Protein AF-A0A950LA60-F1 (afdb_monomer)

Secondary structure (DSSP, 8-state):
-HHHHHHIIIIISSHHHHHHHHHHTPPP-----TT--HHHHHHHHHTT-SSS---EE--TTTPPPEEPPSS--HHHHHHHHSPP--

Sequence (86 aa):
CVTCLLNERIAIATSPVQQAFEQYGVAYLKGDWTNQDPEITRLLREHDRDGVPLYLYYPPGGRAAEVLPQILTESMLLNRITPERG

pLDDT: mean 93.2, std 8.67, range [42.31, 98.19]

Structure (mmCIF, N/CA/C/O backbone):
data_AF-A0A950LA60-F1
#
_entry.id   AF-A0A950LA60-F1
#
loop_
_atom_site.group_PDB
_atom_site.id
_atom_site.type_symbol
_atom_site.label_atom_id
_atom_site.label_alt_id
_atom_site.label_comp_id
_atom_site.label_asym_id
_atom_site.label_entity_id
_atom_site.label_seq_id
_atom_site.pdbx_PDB_ins_code
_atom_site.Cartn_x
_atom_site.Cartn_y
_atom_site.Cartn_z
_atom_site.occupancy
_atom_site.B_iso_or_equiv
_atom_site.auth_seq_id
_atom_site.auth_comp_id
_atom_site.auth_asym_id
_atom_site.auth_atom_id
_atom_site.pdbx_PDB_model_num
ATOM 1 N N . CYS A 1 1 ? 11.594 2.308 -4.461 1.00 92.44 1 CYS A N 1
ATOM 2 C CA . CYS A 1 1 ? 10.443 3.215 -4.674 1.00 92.44 1 CYS A CA 1
ATOM 3 C C . CYS A 1 1 ? 10.298 4.145 -3.472 1.00 92.44 1 CYS A C 1
ATOM 5 O O . CYS A 1 1 ? 10.064 3.652 -2.376 1.00 92.44 1 CYS A O 1
ATOM 7 N N . VAL A 1 2 ? 10.454 5.463 -3.648 1.00 95.62 2 VAL A N 1
ATOM 8 C CA . VAL A 1 2 ? 10.402 6.431 -2.528 1.00 95.62 2 VAL A CA 1
ATOM 9 C C . VAL A 1 2 ? 8.997 6.523 -1.929 1.00 95.62 2 VAL A C 1
ATOM 11 O O . VAL A 1 2 ? 8.844 6.412 -0.717 1.00 95.62 2 VAL A O 1
ATOM 14 N N . THR A 1 3 ? 7.965 6.624 -2.770 1.00 96.69 3 THR A N 1
ATOM 15 C CA . THR A 1 3 ? 6.561 6.688 -2.333 1.00 96.69 3 THR A CA 1
ATOM 16 C C . THR A 1 3 ? 6.144 5.463 -1.519 1.00 96.69 3 THR A C 1
ATOM 18 O O . THR A 1 3 ? 5.451 5.590 -0.518 1.00 96.69 3 THR A O 1
ATOM 21 N N . CYS A 1 4 ? 6.628 4.279 -1.895 1.00 96.88 4 CYS A N 1
ATOM 22 C CA . CYS A 1 4 ? 6.343 3.032 -1.194 1.00 96.88 4 CYS A CA 1
ATOM 23 C C . CYS A 1 4 ? 6.907 3.053 0.235 1.00 96.88 4 CYS A C 1
ATOM 25 O O . CYS A 1 4 ? 6.212 2.683 1.175 1.00 96.88 4 CYS A O 1
ATOM 27 N N . LEU A 1 5 ? 8.147 3.533 0.403 1.00 97.00 5 LEU A N 1
ATOM 28 C CA . LEU A 1 5 ? 8.780 3.685 1.717 1.00 97.00 5 LEU A CA 1
ATOM 29 C C . LEU A 1 5 ? 8.077 4.747 2.569 1.00 97.00 5 LEU A C 1
ATOM 31 O O . LEU A 1 5 ? 7.916 4.559 3.773 1.00 97.00 5 LEU A O 1
ATOM 35 N N . LEU A 1 6 ? 7.644 5.849 1.946 1.00 97.69 6 LEU A N 1
ATOM 36 C CA . LEU A 1 6 ? 6.870 6.886 2.621 1.00 97.69 6 LEU A CA 1
ATOM 37 C C . LEU A 1 6 ? 5.546 6.319 3.145 1.00 97.69 6 LEU A C 1
ATOM 39 O O . LEU A 1 6 ? 5.306 6.392 4.345 1.00 97.69 6 LEU A O 1
ATOM 43 N N . ASN A 1 7 ? 4.732 5.712 2.277 1.00 98.19 7 ASN A N 1
ATOM 44 C CA . ASN A 1 7 ? 3.436 5.134 2.642 1.00 98.19 7 ASN A CA 1
ATOM 45 C C . ASN A 1 7 ? 3.560 4.034 3.701 1.00 98.19 7 ASN A C 1
ATOM 47 O O . ASN A 1 7 ? 2.744 3.982 4.620 1.00 98.19 7 ASN A O 1
ATOM 51 N N . GLU A 1 8 ? 4.585 3.178 3.596 1.00 97.19 8 GLU A N 1
ATOM 52 C CA . GLU A 1 8 ? 4.879 2.176 4.624 1.00 97.19 8 GLU A CA 1
ATOM 53 C C . GLU A 1 8 ? 5.037 2.859 5.983 1.00 97.19 8 GLU A C 1
ATOM 55 O O . GLU A 1 8 ? 4.381 2.481 6.943 1.00 97.19 8 GLU A O 1
ATOM 60 N N . ARG A 1 9 ? 5.839 3.926 6.055 1.00 97.81 9 ARG A N 1
ATOM 61 C CA . ARG A 1 9 ? 6.135 4.614 7.312 1.00 97.81 9 ARG A CA 1
ATOM 62 C C . ARG A 1 9 ? 4.964 5.423 7.873 1.00 97.81 9 ARG A C 1
ATOM 64 O O . ARG A 1 9 ? 4.816 5.472 9.089 1.00 97.81 9 ARG A O 1
ATOM 71 N N . ILE A 1 10 ? 4.207 6.123 7.025 1.00 97.44 10 ILE A N 1
ATOM 72 C CA . ILE A 1 10 ? 3.223 7.125 7.483 1.00 97.44 10 ILE A CA 1
ATOM 73 C C . ILE A 1 10 ? 1.785 6.613 7.535 1.00 97.44 10 ILE A C 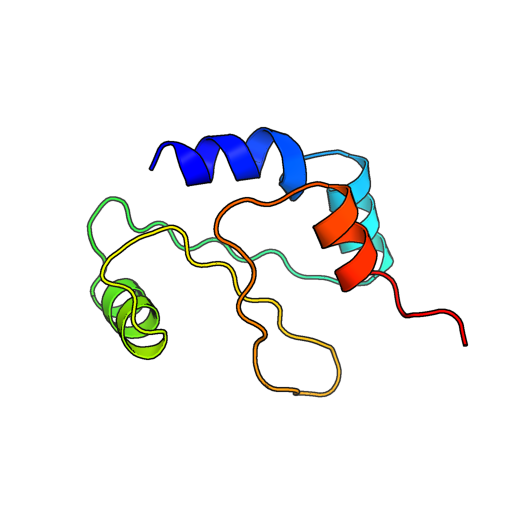1
ATOM 75 O O . ILE A 1 10 ? 0.936 7.287 8.111 1.00 97.44 10 ILE A O 1
ATOM 79 N N . ALA A 1 11 ? 1.494 5.483 6.890 1.00 97.88 11 ALA A N 1
ATOM 80 C CA . ALA A 1 11 ? 0.137 4.961 6.788 1.00 97.88 11 ALA A CA 1
ATOM 81 C C . ALA A 1 11 ? 0.056 3.488 7.188 1.00 97.88 11 ALA A C 1
ATOM 83 O O . ALA A 1 11 ? -0.765 3.143 8.023 1.00 97.88 11 ALA A O 1
ATOM 84 N N . ILE A 1 12 ? 0.888 2.614 6.614 1.00 97.50 12 ILE A N 1
ATOM 85 C CA . ILE A 1 12 ? 0.713 1.162 6.784 1.00 97.50 12 ILE A CA 1
ATOM 86 C C . ILE A 1 12 ? 1.276 0.686 8.125 1.00 97.50 12 ILE A C 1
ATOM 88 O O . ILE A 1 12 ? 0.572 0.034 8.887 1.00 97.50 12 ILE A O 1
ATOM 92 N N . ALA A 1 13 ? 2.529 1.016 8.434 1.00 97.50 13 ALA A N 1
ATOM 93 C CA . ALA A 1 13 ? 3.240 0.534 9.618 1.00 97.50 13 ALA A CA 1
ATOM 94 C C . ALA A 1 13 ? 2.932 1.343 10.891 1.00 97.50 13 ALA A C 1
ATOM 96 O O . ALA A 1 13 ? 3.645 1.218 11.888 1.00 97.50 13 ALA A O 1
ATOM 97 N N . THR A 1 14 ? 1.907 2.199 10.875 1.00 98.19 14 THR A N 1
ATOM 98 C CA . THR A 1 14 ? 1.509 2.944 12.070 1.00 98.19 14 THR A CA 1
ATOM 99 C C . THR A 1 14 ? 0.754 2.030 13.030 1.00 98.19 14 THR A C 1
ATOM 101 O O . THR A 1 14 ? 0.001 1.146 12.617 1.00 98.19 14 THR A O 1
ATOM 104 N N . SER A 1 15 ? 0.938 2.240 14.336 1.00 98.12 15 SER A N 1
ATOM 105 C CA . SER A 1 15 ? 0.277 1.421 15.356 1.00 98.12 15 SER A CA 1
ATOM 106 C C . SER A 1 15 ? -1.251 1.372 15.205 1.00 98.12 15 SER A C 1
ATOM 108 O O . SER A 1 15 ? -1.791 0.275 15.331 1.00 98.12 15 SER A O 1
ATOM 110 N N . PRO A 1 16 ? -1.963 2.481 14.899 1.00 97.50 16 PRO A N 1
ATOM 111 C CA . PRO A 1 16 ? -3.411 2.434 14.693 1.00 97.50 16 PRO A CA 1
ATOM 112 C C . PRO A 1 16 ? -3.838 1.507 13.549 1.00 97.50 16 PRO A C 1
ATOM 114 O O . PRO A 1 16 ? -4.786 0.742 13.709 1.00 97.50 16 PRO A O 1
ATOM 117 N N . VAL A 1 17 ? -3.137 1.534 12.410 1.00 97.62 17 VAL A N 1
ATOM 118 C CA . VAL A 1 17 ? -3.485 0.696 11.249 1.00 97.62 17 VAL A CA 1
ATOM 119 C C . VAL A 1 17 ? -3.123 -0.763 11.485 1.00 97.62 17 VAL A C 1
ATOM 121 O O . VAL A 1 17 ? -3.931 -1.632 11.172 1.00 97.62 17 VAL A O 1
ATOM 124 N N . GLN A 1 18 ? -1.971 -1.048 12.096 1.00 97.69 18 GLN A N 1
ATOM 125 C CA . GLN A 1 18 ? -1.596 -2.423 12.443 1.00 97.69 18 GLN A CA 1
ATOM 126 C C . GLN A 1 18 ? -2.588 -3.046 13.437 1.00 97.69 18 GLN A C 1
ATOM 128 O O . GLN A 1 18 ? -3.055 -4.162 13.224 1.00 97.69 18 GLN A O 1
ATOM 133 N N . GLN A 1 19 ? -3.003 -2.293 14.462 1.00 97.19 19 GLN A N 1
ATOM 134 C CA . GLN A 1 19 ? -4.040 -2.743 15.397 1.00 97.19 19 GLN A CA 1
ATOM 135 C C . GLN A 1 19 ? -5.386 -2.959 14.701 1.00 97.19 19 GLN A C 1
ATOM 137 O O . GLN A 1 19 ? -6.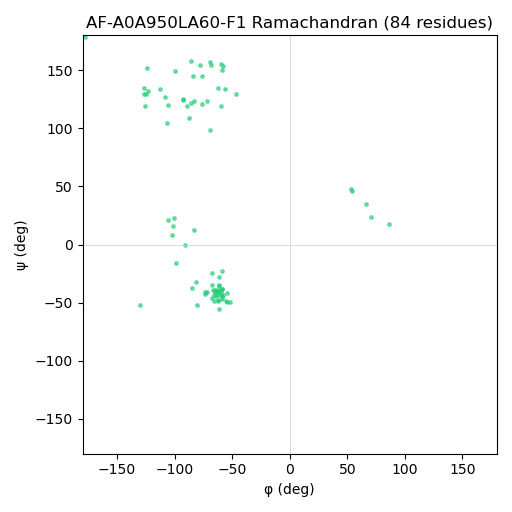072 -3.936 14.985 1.00 97.19 19 GLN A O 1
ATOM 142 N N . ALA A 1 20 ? -5.765 -2.082 13.768 1.00 96.19 20 ALA A N 1
ATOM 143 C CA . ALA A 1 20 ? -6.982 -2.270 12.986 1.00 96.19 20 ALA A CA 1
ATOM 144 C C . ALA A 1 20 ? -6.899 -3.520 12.094 1.00 96.19 20 ALA A C 1
ATOM 146 O O . ALA A 1 20 ? -7.870 -4.268 12.008 1.00 96.19 20 ALA A O 1
ATOM 147 N N . PHE A 1 21 ? -5.752 -3.789 11.464 1.00 96.38 21 PHE A N 1
ATOM 148 C CA . PHE A 1 21 ? -5.562 -5.014 10.692 1.00 96.38 21 PHE A CA 1
ATOM 149 C C . PHE A 1 21 ? -5.768 -6.263 11.550 1.00 96.38 21 PHE A C 1
ATOM 151 O O . PHE A 1 21 ? -6.528 -7.144 11.154 1.00 96.38 21 PHE A O 1
ATOM 158 N N . GLU A 1 22 ? -5.176 -6.311 12.743 1.00 96.50 22 GLU A N 1
ATOM 159 C CA . GLU A 1 22 ? -5.375 -7.417 13.684 1.00 96.50 22 GLU A CA 1
ATOM 160 C C . GLU A 1 22 ? -6.838 -7.527 14.136 1.00 96.50 22 GLU A C 1
ATOM 162 O O . GLU A 1 22 ? -7.431 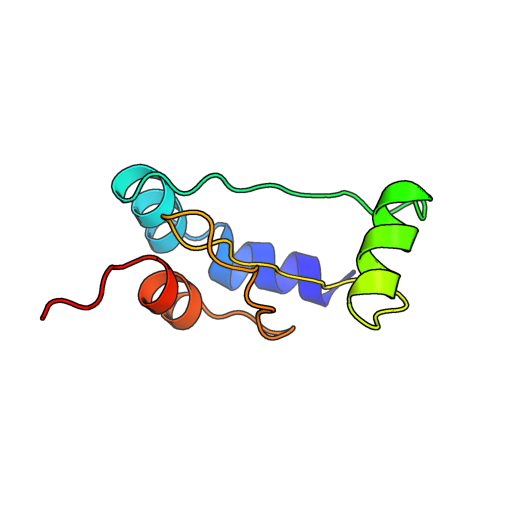-8.604 14.079 1.00 96.50 22 GLU A O 1
ATOM 167 N N . GLN A 1 23 ? -7.444 -6.407 14.535 1.00 95.88 23 GLN A N 1
ATOM 168 C CA . GLN A 1 23 ? -8.809 -6.362 15.057 1.00 95.88 23 GLN A CA 1
ATOM 169 C C . GLN A 1 23 ? -9.853 -6.816 14.030 1.00 95.88 23 GLN A C 1
ATOM 171 O O . GLN A 1 23 ? -10.814 -7.496 14.391 1.00 95.88 23 GLN A O 1
ATOM 176 N N . TYR A 1 24 ? -9.692 -6.419 12.767 1.00 93.94 24 TYR A N 1
ATOM 177 C CA . TYR A 1 24 ? -10.660 -6.688 11.700 1.00 93.94 24 TYR A CA 1
ATOM 178 C C . TYR A 1 24 ? -10.239 -7.841 10.779 1.00 93.94 24 TYR A C 1
ATOM 180 O O . TYR A 1 24 ? -10.898 -8.091 9.772 1.00 93.94 24 TYR A O 1
ATOM 188 N N . GLY A 1 25 ? -9.170 -8.566 11.126 1.00 94.19 25 GLY A N 1
ATOM 189 C CA . GLY A 1 25 ? -8.720 -9.747 10.390 1.00 94.19 25 GLY A CA 1
ATOM 190 C C . GLY A 1 25 ? -8.206 -9.442 8.981 1.00 94.19 25 GLY A C 1
ATOM 191 O O . GLY A 1 25 ? -8.406 -10.240 8.066 1.00 94.19 25 GLY A O 1
ATOM 192 N N . VAL A 1 26 ? -7.560 -8.292 8.785 1.00 95.25 26 VAL A N 1
ATOM 193 C CA . VAL A 1 26 ? -6.956 -7.918 7.502 1.00 95.25 26 VAL A CA 1
ATOM 194 C C . VAL A 1 26 ? -5.553 -8.501 7.398 1.00 95.25 26 VAL A C 1
ATOM 196 O O . VAL A 1 26 ? -4.669 -8.190 8.193 1.00 95.25 26 VAL A O 1
ATOM 199 N N . ALA A 1 27 ? -5.322 -9.309 6.366 1.00 95.25 27 ALA A N 1
ATOM 200 C CA . ALA A 1 27 ? -3.989 -9.781 6.019 1.00 95.25 27 ALA A CA 1
ATOM 201 C C . ALA A 1 27 ? -3.248 -8.734 5.172 1.00 95.25 27 ALA A C 1
ATOM 203 O O . ALA A 1 27 ? -3.714 -8.354 4.097 1.00 95.25 27 ALA A O 1
ATOM 204 N N . TYR A 1 28 ? -2.070 -8.302 5.627 1.00 95.44 28 TYR A N 1
ATOM 205 C CA . TYR A 1 28 ? -1.181 -7.449 4.838 1.00 95.44 28 TYR A CA 1
ATOM 206 C C . TYR A 1 28 ? -0.231 -8.302 3.988 1.00 95.44 28 TYR A C 1
ATOM 208 O O . TYR A 1 28 ? 0.570 -9.073 4.515 1.00 95.44 28 TYR A O 1
ATOM 216 N N . LEU A 1 29 ? -0.312 -8.149 2.664 1.00 95.56 29 LEU A N 1
ATOM 217 C CA . LEU A 1 29 ? 0.562 -8.815 1.699 1.00 95.56 29 LEU A CA 1
ATOM 218 C C . LEU A 1 29 ? 1.459 -7.783 1.014 1.00 95.56 29 LEU A C 1
ATOM 220 O O . LEU A 1 29 ? 0.983 -6.749 0.546 1.00 95.56 29 LEU A O 1
ATOM 224 N N . LYS A 1 30 ? 2.755 -8.088 0.916 1.00 95.00 30 LYS A N 1
ATOM 225 C CA . LYS A 1 30 ? 3.753 -7.217 0.290 1.00 95.00 30 LYS A CA 1
ATOM 226 C C . LYS A 1 30 ? 4.511 -7.966 -0.799 1.00 95.00 30 LYS A C 1
ATOM 228 O O . LYS A 1 30 ? 5.192 -8.946 -0.514 1.00 95.00 30 LYS A O 1
ATOM 233 N N . GLY A 1 31 ? 4.412 -7.476 -2.032 1.00 94.19 31 GLY A N 1
ATOM 234 C CA . GLY A 1 31 ? 5.232 -7.932 -3.154 1.00 94.19 31 GLY A CA 1
ATOM 235 C C . GLY A 1 31 ? 6.482 -7.066 -3.305 1.00 94.19 31 GLY A C 1
ATOM 236 O O . GLY A 1 31 ? 6.371 -5.844 -3.424 1.00 94.19 31 GLY A O 1
ATOM 237 N N . ASP A 1 32 ? 7.665 -7.680 -3.305 1.00 92.56 32 ASP A N 1
ATOM 238 C CA . ASP A 1 32 ? 8.926 -6.987 -3.585 1.00 92.56 32 ASP A CA 1
ATOM 239 C C . ASP A 1 32 ? 9.206 -6.972 -5.095 1.00 92.56 32 ASP A C 1
ATOM 241 O O . ASP A 1 32 ? 9.532 -7.992 -5.697 1.00 92.56 32 ASP A O 1
ATOM 245 N N . TRP A 1 33 ? 9.092 -5.792 -5.706 1.00 93.69 33 TRP A N 1
ATOM 246 C CA . TRP A 1 33 ? 9.352 -5.576 -7.132 1.00 93.69 33 TRP A CA 1
ATOM 247 C C . TRP A 1 33 ? 10.739 -4.968 -7.410 1.00 93.69 33 TRP A C 1
ATOM 249 O O . TRP A 1 33 ? 10.954 -4.342 -8.445 1.00 93.69 33 TRP A O 1
ATOM 259 N N . THR A 1 34 ? 11.706 -5.112 -6.498 1.00 86.69 34 THR A N 1
ATOM 260 C CA . THR A 1 34 ? 13.055 -4.537 -6.677 1.00 86.69 34 THR A CA 1
ATOM 261 C C . THR A 1 34 ? 13.774 -5.103 -7.907 1.00 86.69 34 THR A C 1
ATOM 263 O O . THR A 1 34 ? 14.444 -4.357 -8.616 1.00 86.69 34 THR A O 1
ATOM 266 N N . ASN A 1 35 ? 13.573 -6.390 -8.210 1.00 91.56 35 ASN A N 1
ATOM 267 C CA . ASN A 1 35 ? 14.204 -7.077 -9.344 1.00 91.56 35 ASN A CA 1
ATOM 268 C C . ASN A 1 35 ? 13.276 -7.246 -10.560 1.00 91.56 35 ASN A C 1
ATOM 270 O O . ASN A 1 35 ? 13.568 -8.059 -11.431 1.00 91.56 35 ASN A O 1
ATOM 274 N N . GLN A 1 36 ? 12.158 -6.510 -10.614 1.00 90.81 36 GLN A N 1
ATOM 275 C CA . GLN A 1 36 ? 11.161 -6.608 -11.688 1.00 90.81 36 GLN A CA 1
ATOM 276 C C . GLN A 1 36 ? 10.647 -8.035 -11.930 1.00 90.81 36 GLN A C 1
ATOM 278 O O . GLN A 1 36 ? 10.579 -8.502 -13.067 1.00 90.81 36 GLN A O 1
ATOM 283 N N . ASP A 1 37 ? 10.280 -8.727 -10.849 1.00 94.38 37 ASP A N 1
ATOM 284 C CA . ASP A 1 37 ? 9.723 -10.078 -10.920 1.00 94.38 37 ASP A CA 1
ATOM 285 C C . ASP A 1 37 ? 8.612 -10.177 -12.000 1.00 94.38 37 ASP A C 1
ATOM 287 O O . ASP A 1 37 ? 7.721 -9.313 -12.027 1.00 94.38 37 ASP A O 1
ATOM 291 N N . PRO A 1 38 ? 8.652 -11.167 -12.917 1.00 94.31 38 PRO A N 1
ATOM 292 C CA . PRO A 1 38 ? 7.704 -11.255 -14.028 1.00 94.31 38 PRO A CA 1
ATOM 293 C C . PRO A 1 38 ? 6.241 -11.415 -13.602 1.00 94.31 38 PRO A C 1
ATOM 295 O O . PRO A 1 38 ? 5.359 -10.857 -14.258 1.00 94.31 38 PRO A O 1
ATOM 298 N N . GLU A 1 39 ? 5.973 -12.129 -12.508 1.00 94.38 39 GLU A N 1
ATOM 299 C CA . GLU A 1 39 ? 4.611 -12.367 -12.024 1.00 94.38 39 GLU A CA 1
ATOM 300 C C . GLU A 1 39 ? 4.036 -11.091 -11.402 1.00 94.38 39 GLU A C 1
ATOM 302 O O . GLU A 1 39 ? 2.906 -10.704 -11.707 1.00 94.38 39 GLU A O 1
ATOM 307 N N . ILE A 1 40 ? 4.841 -10.367 -10.617 1.00 95.06 40 ILE A N 1
ATOM 308 C CA . ILE A 1 40 ? 4.453 -9.044 -10.104 1.00 95.06 40 ILE A CA 1
ATOM 309 C C . ILE A 1 40 ? 4.290 -8.045 -11.260 1.00 95.06 40 ILE A C 1
ATOM 311 O O . ILE A 1 40 ? 3.355 -7.249 -11.265 1.00 95.06 40 ILE A O 1
ATOM 315 N N . THR A 1 41 ? 5.158 -8.101 -12.272 1.00 95.38 41 THR A N 1
ATOM 316 C CA . THR A 1 41 ? 5.060 -7.246 -13.466 1.00 95.38 41 THR A CA 1
ATOM 317 C C . THR A 1 41 ? 3.767 -7.503 -14.238 1.00 95.38 41 THR A C 1
ATOM 319 O O . THR A 1 41 ? 3.141 -6.556 -14.713 1.00 95.38 41 THR A O 1
ATOM 322 N N . ARG A 1 42 ? 3.333 -8.766 -14.345 1.00 95.31 42 ARG A N 1
ATOM 323 C CA . ARG A 1 42 ? 2.041 -9.113 -14.946 1.00 95.31 42 ARG A CA 1
ATOM 324 C C . ARG A 1 42 ? 0.887 -8.499 -14.151 1.00 95.31 42 ARG A C 1
ATOM 326 O O . ARG A 1 42 ? 0.072 -7.808 -14.753 1.00 95.31 42 ARG A O 1
ATOM 333 N N . LEU A 1 43 ? 0.880 -8.659 -12.825 1.00 94.94 43 LEU A N 1
ATOM 334 C CA . LEU A 1 43 ? -0.142 -8.067 -11.952 1.00 94.94 43 LEU A CA 1
ATOM 335 C C . LEU A 1 43 ? -0.202 -6.537 -12.085 1.00 94.94 43 LEU A C 1
ATOM 337 O O . LEU A 1 43 ? -1.278 -5.960 -12.173 1.00 94.94 43 LEU A O 1
ATOM 341 N N . LEU A 1 44 ? 0.948 -5.860 -12.132 1.00 96.38 44 LEU A N 1
ATOM 342 C CA . LEU A 1 44 ? 0.991 -4.408 -12.326 1.00 96.38 44 LEU A CA 1
ATOM 343 C C . LEU A 1 44 ? 0.317 -4.000 -13.647 1.00 96.38 44 LEU A C 1
ATOM 345 O O . LEU A 1 44 ? -0.514 -3.091 -13.650 1.00 96.38 44 LEU A O 1
ATOM 349 N N . ARG A 1 45 ? 0.604 -4.706 -14.747 1.00 96.00 45 ARG A N 1
ATOM 350 C CA . ARG A 1 45 ? -0.001 -4.429 -16.061 1.00 96.00 45 ARG A CA 1
ATOM 351 C C . ARG A 1 45 ? -1.493 -4.736 -16.118 1.00 96.00 45 ARG A C 1
ATOM 353 O O . ARG A 1 45 ? -2.214 -3.996 -16.772 1.00 96.00 45 ARG A O 1
ATOM 360 N N . GLU A 1 46 ? -1.961 -5.772 -15.419 1.00 95.62 46 GLU A N 1
ATOM 361 C CA . GLU A 1 46 ? -3.399 -6.061 -15.264 1.00 95.62 46 GLU A CA 1
ATOM 362 C C . GLU A 1 46 ? -4.160 -4.890 -14.617 1.00 95.62 46 GLU A C 1
ATOM 364 O O . GLU A 1 46 ? -5.363 -4.744 -14.819 1.00 95.62 46 GLU A O 1
ATOM 369 N N . HIS A 1 47 ? -3.452 -4.027 -13.882 1.00 95.31 47 HIS A N 1
ATOM 370 C CA . HIS A 1 47 ? -3.972 -2.807 -13.270 1.00 95.31 47 HIS A CA 1
ATOM 371 C C . HIS A 1 47 ? -3.524 -1.515 -13.984 1.00 95.31 47 HIS A C 1
ATOM 373 O O . HIS A 1 47 ? -3.544 -0.440 -13.375 1.00 95.31 47 HIS A O 1
ATOM 379 N N . ASP A 1 48 ? -3.106 -1.602 -15.253 1.00 94.50 48 ASP A N 1
ATOM 380 C CA . ASP A 1 48 ? -2.623 -0.475 -16.064 1.00 94.50 48 ASP A CA 1
ATOM 381 C C . ASP A 1 48 ? -1.484 0.301 -15.372 1.00 94.50 48 ASP A C 1
ATOM 383 O O . ASP A 1 48 ? -1.493 1.536 -15.254 1.00 94.50 48 ASP A O 1
ATOM 387 N N . ARG A 1 49 ? -0.509 -0.435 -14.826 1.00 94.12 49 ARG A N 1
ATOM 388 C CA . ARG A 1 49 ? 0.704 0.112 -14.208 1.00 94.12 49 ARG A CA 1
ATOM 389 C C . ARG A 1 49 ? 1.955 -0.515 -14.809 1.00 94.12 49 ARG A C 1
ATOM 391 O O . ARG A 1 49 ? 2.093 -1.732 -14.869 1.00 94.12 49 ARG A O 1
ATOM 398 N N . ASP A 1 50 ? 2.925 0.336 -15.124 1.00 92.19 50 ASP A N 1
ATOM 399 C CA . ASP A 1 50 ? 4.269 -0.085 -1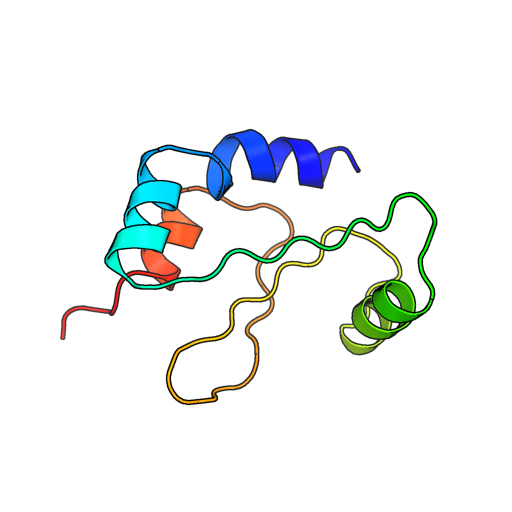5.545 1.00 92.19 50 ASP A CA 1
ATOM 400 C C . ASP A 1 50 ? 5.252 -0.230 -14.369 1.00 92.19 50 ASP A C 1
ATOM 402 O O . ASP A 1 50 ? 6.421 -0.564 -14.556 1.00 92.19 50 ASP A O 1
ATOM 406 N N . GLY A 1 51 ? 4.798 0.035 -13.142 1.00 93.44 51 GLY A N 1
ATOM 407 C CA . GLY A 1 51 ? 5.637 -0.011 -11.953 1.00 93.44 51 GLY A CA 1
ATOM 408 C C . GLY A 1 51 ? 4.883 0.278 -10.660 1.00 93.44 51 GLY 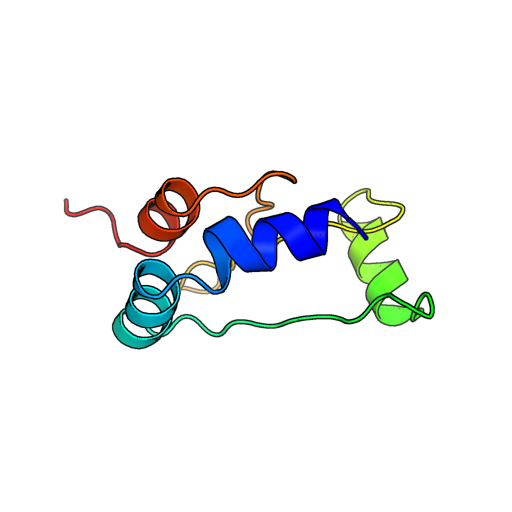A C 1
ATOM 409 O O . GLY A 1 51 ? 3.684 0.553 -10.645 1.00 93.44 51 GLY A O 1
ATOM 410 N N . VAL A 1 52 ? 5.619 0.220 -9.554 1.00 96.00 52 VAL A N 1
ATOM 411 C CA . VAL A 1 52 ? 5.120 0.506 -8.201 1.00 96.00 52 VAL A CA 1
ATOM 412 C C . VAL A 1 52 ? 4.997 2.020 -7.934 1.00 96.00 52 VAL A C 1
ATOM 414 O O . VAL A 1 52 ? 5.773 2.798 -8.495 1.00 96.00 52 VAL A O 1
ATOM 417 N N . PRO A 1 53 ? 4.110 2.466 -7.021 1.00 96.25 53 PRO A N 1
ATOM 418 C CA . PRO A 1 53 ? 3.251 1.665 -6.147 1.00 96.25 53 PRO A CA 1
ATOM 419 C C . PRO A 1 53 ? 1.936 1.211 -6.794 1.00 96.25 53 PRO A C 1
ATOM 421 O O . PRO A 1 53 ? 1.283 1.962 -7.519 1.00 96.25 53 PRO A O 1
ATOM 424 N N . LEU A 1 54 ? 1.510 0.006 -6.416 1.00 97.31 54 LEU A N 1
ATOM 425 C CA . LEU A 1 54 ? 0.146 -0.489 -6.562 1.00 97.31 54 LEU A CA 1
ATOM 426 C C . LEU A 1 54 ? -0.316 -0.982 -5.189 1.00 97.31 54 LEU A C 1
ATOM 428 O O . LEU A 1 54 ? 0.385 -1.762 -4.547 1.00 97.31 54 LEU A O 1
ATOM 432 N N . TYR A 1 55 ? -1.486 -0.526 -4.755 1.00 97.25 55 TYR A N 1
ATOM 433 C CA . TYR A 1 55 ? -2.128 -0.967 -3.522 1.00 97.25 55 TYR A CA 1
ATOM 434 C C . TYR A 1 55 ? -3.531 -1.454 -3.853 1.00 97.25 55 TYR A C 1
ATOM 436 O O . TYR A 1 55 ? -4.292 -0.752 -4.520 1.00 97.25 55 TYR A O 1
ATOM 444 N N . LEU A 1 56 ? -3.856 -2.653 -3.383 1.00 96.75 56 LEU A N 1
ATOM 445 C CA . LEU A 1 56 ? -5.137 -3.306 -3.609 1.00 96.75 56 LEU A CA 1
ATOM 446 C C . LEU A 1 56 ? -5.760 -3.635 -2.257 1.00 96.75 56 LEU A C 1
ATOM 448 O O . LEU A 1 56 ? -5.094 -4.204 -1.393 1.00 96.75 56 LEU A O 1
ATOM 452 N N . TYR A 1 57 ? -7.031 -3.291 -2.089 1.00 95.75 57 TYR A N 1
ATOM 453 C CA . TYR A 1 57 ? -7.834 -3.708 -0.949 1.00 95.75 57 TYR A CA 1
ATOM 454 C C . TYR A 1 57 ? -8.860 -4.741 -1.402 1.00 95.75 57 TYR A C 1
ATOM 456 O O . TYR A 1 57 ? -9.609 -4.504 -2.345 1.00 95.75 57 TYR A O 1
ATOM 464 N N . TYR A 1 58 ? -8.888 -5.889 -0.732 1.00 94.38 58 TYR A N 1
ATOM 465 C CA . TYR A 1 58 ? -9.832 -6.968 -1.007 1.00 94.38 58 TYR A CA 1
ATOM 466 C C . TYR A 1 58 ? -10.871 -6.993 0.118 1.00 94.38 58 TYR A C 1
ATOM 468 O O . TYR A 1 58 ? -10.543 -7.439 1.221 1.00 94.38 58 TYR A O 1
ATOM 476 N N . PRO A 1 59 ? -12.104 -6.506 -0.115 1.00 91.88 59 PRO A N 1
ATOM 477 C CA . PRO A 1 59 ? -13.126 -6.503 0.917 1.00 91.88 59 PRO A CA 1
ATOM 478 C C . PRO A 1 59 ? -13.598 -7.932 1.232 1.00 91.88 59 PRO A C 1
ATOM 480 O O . PRO A 1 59 ? -13.529 -8.821 0.372 1.00 91.88 59 PRO A O 1
ATOM 483 N N . PRO A 1 60 ? -14.155 -8.166 2.432 1.00 89.94 60 PRO A N 1
ATOM 484 C CA . PRO A 1 60 ? -14.751 -9.452 2.765 1.00 89.94 60 PRO A CA 1
ATOM 485 C C . PRO A 1 60 ? -15.900 -9.808 1.806 1.00 89.94 60 PRO A C 1
ATOM 487 O O . PRO A 1 60 ? -16.545 -8.944 1.208 1.00 89.94 60 PRO A O 1
ATOM 490 N N . GLY A 1 61 ? -16.173 -11.109 1.675 1.00 88.19 61 GLY A N 1
ATOM 491 C CA . GLY A 1 61 ? -17.260 -11.619 0.832 1.00 88.19 61 GLY A CA 1
ATOM 492 C C . GLY A 1 61 ? -16.895 -11.827 -0.641 1.00 88.19 61 GLY A C 1
ATOM 493 O O . GLY A 1 61 ? -17.793 -11.928 -1.471 1.00 88.19 61 GLY A O 1
ATOM 494 N N . GLY A 1 62 ? -15.601 -11.894 -0.977 1.00 84.44 62 GLY A N 1
ATOM 495 C CA . GLY A 1 62 ? -15.144 -12.232 -2.333 1.00 84.44 62 GLY A CA 1
ATOM 496 C C . GLY A 1 62 ? -15.408 -11.136 -3.366 1.00 84.44 62 GLY A C 1
ATOM 497 O O . GLY A 1 62 ? -15.526 -11.415 -4.558 1.00 84.44 62 GLY A O 1
ATOM 498 N N . ARG A 1 63 ? -15.536 -9.888 -2.910 1.00 88.69 63 ARG A N 1
ATOM 499 C CA . ARG A 1 63 ? -15.688 -8.727 -3.787 1.00 88.69 63 ARG A CA 1
ATOM 500 C C . ARG A 1 63 ? -14.399 -8.473 -4.569 1.00 88.69 63 ARG A C 1
ATOM 502 O O . ARG A 1 63 ? -13.308 -8.830 -4.128 1.00 88.69 63 ARG A O 1
ATOM 509 N N . ALA A 1 64 ? -14.545 -7.831 -5.727 1.00 90.69 64 ALA A N 1
ATOM 510 C CA . ALA A 1 64 ? -13.412 -7.415 -6.543 1.00 90.69 64 ALA A CA 1
ATOM 511 C C . ALA A 1 64 ? -12.474 -6.479 -5.764 1.00 90.69 64 ALA A C 1
ATOM 513 O O . ALA A 1 64 ? -12.918 -5.731 -4.889 1.00 90.69 64 ALA A O 1
ATOM 514 N N . ALA A 1 65 ? -11.189 -6.523 -6.115 1.00 93.75 65 ALA A N 1
ATOM 515 C CA . ALA A 1 65 ? -10.179 -5.662 -5.523 1.00 93.75 65 ALA A CA 1
ATOM 516 C C . ALA A 1 65 ? -10.472 -4.187 -5.814 1.00 93.75 65 ALA A C 1
ATOM 518 O O . ALA A 1 65 ? -10.740 -3.798 -6.952 1.00 93.75 65 ALA A O 1
ATOM 519 N N . GLU A 1 66 ? -10.348 -3.357 -4.789 1.00 94.56 66 GLU A N 1
ATOM 520 C CA . GLU A 1 66 ? -10.370 -1.909 -4.908 1.00 94.56 66 GLU A CA 1
ATOM 521 C C . GLU A 1 66 ? -8.936 -1.401 -5.052 1.00 94.56 66 GLU A C 1
ATOM 523 O O . GLU A 1 66 ? -8.077 -1.666 -4.207 1.00 94.56 66 GLU A O 1
ATOM 528 N N . VAL A 1 67 ? -8.666 -0.654 -6.122 1.00 96.31 67 VAL A N 1
ATOM 529 C CA . VAL A 1 67 ? -7.373 0.014 -6.302 1.00 96.31 67 VAL A CA 1
ATOM 530 C C . VAL A 1 67 ? -7.331 1.243 -5.401 1.00 96.31 67 VAL A C 1
ATOM 532 O O . VAL A 1 67 ? -8.156 2.149 -5.534 1.00 96.31 67 VAL A O 1
ATOM 535 N N . LEU A 1 68 ? -6.360 1.291 -4.491 1.00 97.06 68 LEU A N 1
ATOM 536 C CA . LEU A 1 68 ? -6.163 2.440 -3.613 1.00 97.06 68 LEU A CA 1
ATOM 537 C C . LEU A 1 68 ? -5.292 3.519 -4.287 1.00 97.06 68 LEU A C 1
ATOM 539 O O . LEU A 1 68 ? -4.515 3.223 -5.202 1.00 97.06 68 LEU A O 1
ATOM 543 N N . PRO A 1 69 ? -5.383 4.783 -3.833 1.00 96.06 69 PRO A N 1
ATOM 544 C CA . PRO A 1 69 ? -4.514 5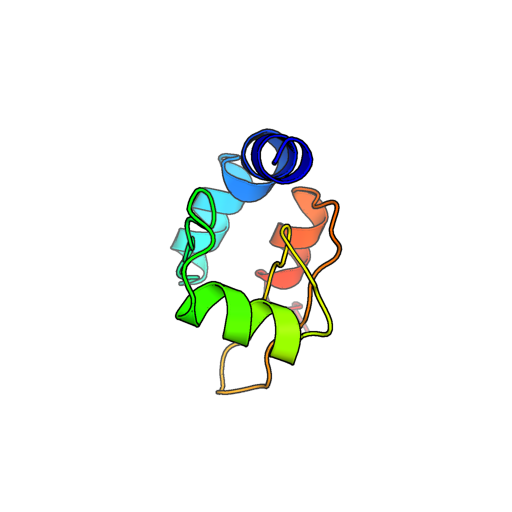.855 -4.303 1.00 96.06 69 PRO A CA 1
ATOM 545 C C . PRO A 1 69 ? -3.024 5.562 -4.086 1.00 96.06 69 PRO A C 1
ATOM 547 O O . PRO A 1 69 ? -2.628 4.861 -3.158 1.00 96.06 69 PRO A O 1
ATOM 550 N N . GLN A 1 70 ? -2.170 6.163 -4.918 1.00 95.38 70 GLN A N 1
ATOM 551 C CA . GLN A 1 70 ? -0.715 6.001 -4.795 1.00 95.38 70 GLN A CA 1
ATOM 552 C C . GLN A 1 70 ? -0.134 6.640 -3.527 1.00 95.38 70 GLN A C 1
ATOM 554 O O . GLN A 1 70 ? 0.930 6.220 -3.076 1.00 95.38 70 GLN A O 1
ATOM 559 N N . ILE A 1 71 ? -0.809 7.648 -2.969 1.00 97.19 71 ILE A N 1
ATOM 560 C CA . ILE A 1 71 ? -0.474 8.254 -1.679 1.00 97.19 71 ILE A CA 1
ATOM 561 C C . ILE A 1 71 ? -1.500 7.778 -0.665 1.00 97.19 71 ILE A C 1
ATOM 563 O O . ILE A 1 71 ? -2.695 8.026 -0.826 1.00 97.19 71 ILE A O 1
ATOM 567 N N . LEU A 1 72 ? -1.020 7.104 0.371 1.00 97.75 72 LEU A N 1
ATOM 568 C CA . LEU A 1 72 ? -1.863 6.595 1.440 1.00 97.75 72 LEU A CA 1
ATOM 569 C C . LEU A 1 72 ? -1.806 7.529 2.645 1.00 97.75 72 LEU A C 1
ATOM 571 O O . LEU A 1 72 ? -0.783 8.156 2.925 1.00 97.75 72 LEU A O 1
ATOM 575 N N . THR A 1 73 ? -2.905 7.574 3.388 1.00 97.50 73 THR A N 1
ATOM 576 C CA . THR A 1 73 ? -2.954 8.171 4.723 1.00 97.50 73 THR A CA 1
ATOM 577 C C . THR A 1 73 ? -3.463 7.138 5.712 1.00 97.50 73 THR A C 1
ATOM 579 O O . THR A 1 73 ? -4.241 6.253 5.352 1.00 97.50 73 THR A O 1
A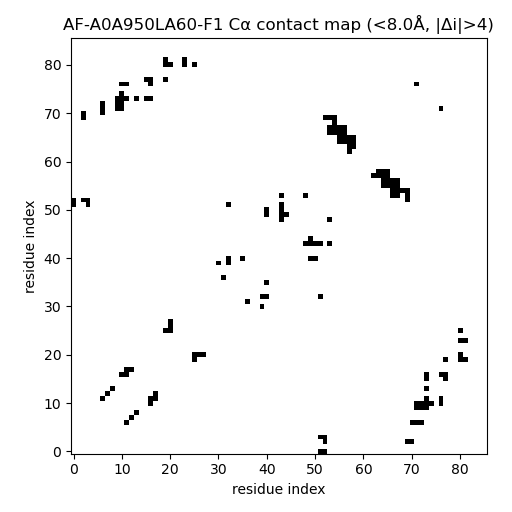TOM 582 N N . GLU A 1 74 ? -3.056 7.274 6.971 1.00 97.31 74 GLU A N 1
ATOM 583 C CA . GLU A 1 74 ? -3.568 6.445 8.064 1.00 97.31 74 GLU A CA 1
ATOM 584 C C . GLU A 1 74 ? -5.106 6.452 8.099 1.00 97.31 74 GLU A C 1
ATOM 586 O O . GLU A 1 74 ? -5.740 5.400 8.069 1.00 97.31 74 GLU A O 1
ATOM 591 N N . SER A 1 75 ? -5.715 7.642 8.050 1.00 96.75 75 SER A N 1
ATOM 592 C CA . SER A 1 75 ? -7.173 7.809 8.071 1.00 96.75 75 SER A CA 1
ATOM 593 C C . SER A 1 75 ? -7.883 7.102 6.916 1.00 96.75 75 SER A C 1
ATOM 595 O O . SER A 1 75 ? -8.950 6.527 7.111 1.00 96.75 75 SER A O 1
ATOM 597 N N . MET A 1 76 ? -7.299 7.111 5.715 1.00 96.06 76 MET A N 1
ATOM 598 C CA . MET A 1 76 ? -7.870 6.435 4.553 1.00 96.06 76 MET A CA 1
ATOM 599 C C . MET A 1 76 ? -7.894 4.921 4.749 1.00 96.06 76 MET A C 1
ATOM 601 O O . MET A 1 76 ? -8.903 4.291 4.439 1.00 96.06 76 MET A O 1
ATOM 605 N N . LEU A 1 77 ? -6.805 4.347 5.268 1.00 96.44 77 LEU A N 1
ATOM 606 C CA . LEU A 1 77 ? -6.732 2.914 5.538 1.00 96.44 77 LEU A CA 1
ATOM 607 C C . LEU A 1 77 ? -7.721 2.522 6.631 1.00 96.44 77 LEU A C 1
ATOM 609 O O . LEU A 1 77 ? -8.520 1.614 6.418 1.00 96.44 77 LEU A O 1
ATOM 613 N N . LEU A 1 78 ? -7.740 3.256 7.747 1.00 96.12 78 LEU A N 1
ATOM 614 C CA . LEU A 1 78 ? -8.684 3.011 8.837 1.00 96.12 78 LEU A CA 1
ATOM 615 C C . LEU A 1 78 ? -10.130 3.030 8.333 1.00 96.12 78 LEU A C 1
ATOM 617 O O . LEU A 1 78 ? -10.844 2.056 8.548 1.00 96.12 78 LEU A O 1
ATOM 621 N N . ASN A 1 79 ? -10.519 4.053 7.567 1.00 94.12 79 ASN A N 1
ATOM 622 C CA . ASN A 1 79 ? -11.868 4.163 7.007 1.00 94.12 79 ASN A CA 1
ATOM 623 C C . ASN A 1 79 ? -12.234 3.015 6.052 1.00 94.12 79 ASN A C 1
ATOM 625 O O . ASN A 1 79 ? -13.411 2.715 5.889 1.00 94.12 79 ASN A O 1
ATOM 629 N N . ARG A 1 80 ? -11.257 2.398 5.375 1.00 92.12 80 ARG A N 1
ATOM 630 C CA . ARG A 1 80 ? -11.507 1.269 4.461 1.00 92.12 80 ARG A CA 1
ATOM 631 C C . ARG A 1 80 ? -11.652 -0.064 5.186 1.00 92.12 80 ARG A C 1
ATOM 633 O O . ARG A 1 80 ? -12.399 -0.921 4.721 1.00 92.12 80 ARG A O 1
ATOM 640 N N . ILE A 1 81 ? -10.940 -0.232 6.296 1.00 90.56 81 ILE A N 1
ATOM 641 C CA . ILE A 1 81 ? -10.909 -1.473 7.077 1.00 90.56 81 ILE A CA 1
ATOM 642 C C . ILE A 1 81 ? -12.077 -1.533 8.060 1.00 90.56 81 ILE A C 1
ATOM 644 O O . ILE A 1 81 ? -12.639 -2.601 8.295 1.00 90.56 81 ILE A O 1
ATOM 648 N N . THR A 1 82 ? -12.441 -0.397 8.657 1.00 85.56 82 THR A N 1
ATOM 649 C CA . THR A 1 82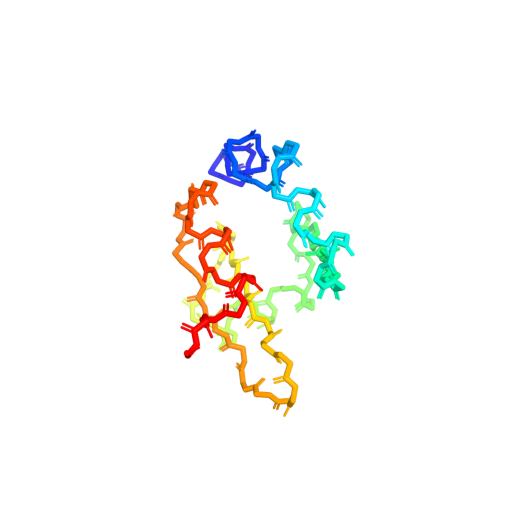 ? -13.553 -0.349 9.602 1.00 85.56 82 THR A CA 1
ATOM 650 C C . THR A 1 82 ? -14.870 -0.500 8.848 1.00 85.56 82 THR A C 1
ATOM 652 O O . THR A 1 82 ? -15.145 0.321 7.970 1.00 85.56 82 THR A O 1
ATOM 655 N N . PRO A 1 83 ? -15.714 -1.488 9.192 1.00 71.88 83 PRO A N 1
ATOM 656 C CA . PRO A 1 83 ? -17.061 -1.568 8.645 1.00 71.88 83 PRO A CA 1
ATOM 657 C C . PRO A 1 83 ? -17.803 -0.262 8.932 1.00 71.88 83 PRO A C 1
ATOM 659 O O . PRO A 1 83 ? -17.757 0.228 10.066 1.00 71.88 83 PRO A O 1
ATOM 662 N N . GLU A 1 84 ? -18.491 0.297 7.935 1.00 64.19 84 GLU A N 1
ATOM 663 C CA . GLU A 1 84 ? -19.383 1.423 8.200 1.00 64.19 84 GLU A CA 1
ATOM 664 C C . GLU A 1 84 ? -20.435 0.959 9.211 1.00 64.19 84 GLU A C 1
ATOM 666 O O . GLU A 1 84 ? -21.155 -0.017 8.985 1.00 64.19 84 GLU A O 1
ATOM 671 N N . ARG A 1 85 ? -20.466 1.614 10.376 1.00 52.50 85 ARG A N 1
ATOM 672 C CA . ARG A 1 85 ? -21.529 1.401 11.354 1.00 52.50 85 ARG A CA 1
ATOM 673 C C . ARG A 1 85 ? -22.799 1.985 10.747 1.00 52.50 85 ARG A C 1
ATOM 675 O O . ARG A 1 85 ? -22.963 3.202 10.754 1.00 52.50 85 ARG A O 1
ATOM 682 N N . GLY A 1 86 ? -23.625 1.115 10.172 1.00 42.31 86 GLY A N 1
ATOM 683 C CA . GLY A 1 86 ? -25.038 1.407 9.940 1.00 42.31 86 GLY A CA 1
ATOM 684 C C . GLY A 1 86 ? -25.754 1.719 11.246 1.00 42.31 86 GLY A C 1
ATOM 685 O O . GLY A 1 86 ? -25.335 1.170 12.293 1.00 42.31 86 GLY A O 1
#

Solvent-accessible surface area (backbone atoms only — not comparable to full-atom values): 5469 Å² total; per-residue (Å²): 112,70,61,53,56,49,29,40,62,64,16,54,71,30,68,72,40,47,51,46,27,65,75,67,70,53,84,87,84,84,84,84,61,88,82,63,40,68,69,62,49,48,55,32,46,79,67,80,31,97,59,83,71,80,48,74,46,70,52,85,88,82,46,76,70,43,77,51,67,79,74,59,45,41,68,59,52,45,62,69,65,49,75,81,83,125

Foldseek 3Di:
DVLVVVCCPAACVDPVNVVLCVVLVNDDDDDDCVVPPVVVCVVCVVVVHNDDDWDWDQDPPRDDTDTDDSHDHNVVSNVVSDPPDD

Mean predicted aligned error: 3.39 Å

Radius of gyration: 13.51 Å; Cα contacts (8 Å, |Δi|>4): 83; chains: 1; bounding box: 39×21×32 Å

Nearest PDB structures (foldseek):
  6dnl-assembly1_A  TM=7.522E-01  e=3.164E-02  Neisseria meningitidis
  7zts-assembly1_AB  TM=3.117E-01  e=9.159E+00  Saccharomyces cerevisiae BY4741
  4bwx-assembly1_B  TM=2.263E-01  e=9.799E+00  Neuro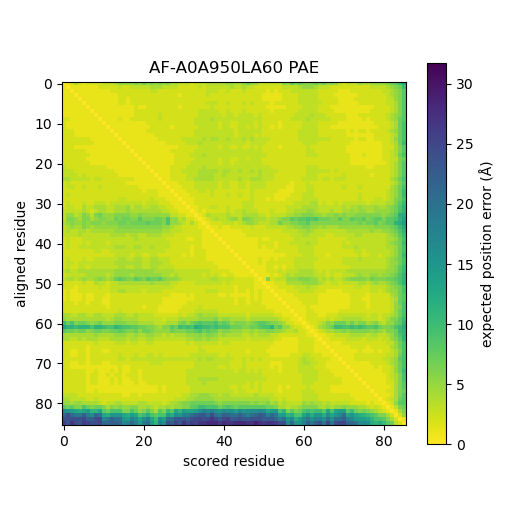spora crassa